Protein AF-X1IE08-F1 (afdb_monomer_lite)

Secondary structure (DSSP, 8-state):
-HHHHHHHH--SEEEEEEEEEEETTEEEEEEEEEE-

Organism: NCBI:txid412755

Structure (mmCIF, N/CA/C/O backbone):
data_AF-X1IE08-F1
#
_entry.id   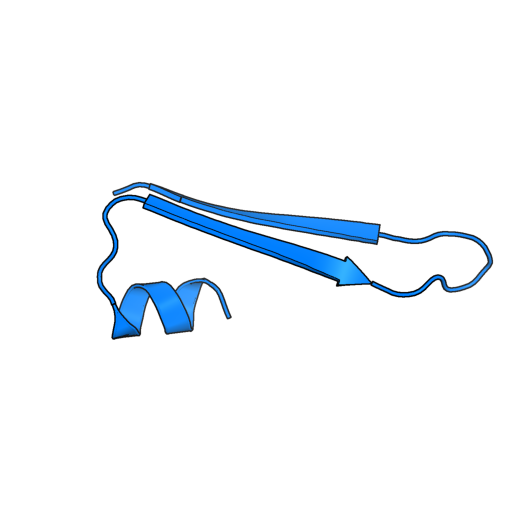AF-X1IE08-F1
#
loop_
_atom_site.group_PDB
_atom_site.id
_atom_site.type_symbol
_atom_site.label_atom_id
_atom_site.label_alt_id
_atom_site.label_comp_id
_atom_site.label_asym_id
_atom_site.label_entity_id
_atom_site.label_seq_id
_atom_site.pdbx_PDB_ins_code
_atom_site.Cartn_x
_atom_site.Cartn_y
_atom_site.Cartn_z
_atom_site.occupancy
_atom_site.B_iso_or_equiv
_atom_site.auth_seq_id
_atom_site.auth_comp_id
_atom_site.auth_asym_id
_atom_site.auth_atom_id
_atom_site.pdbx_PDB_model_num
ATOM 1 N N . ILE A 1 1 ? -5.502 -4.311 -1.124 1.00 96.31 1 ILE A N 1
ATOM 2 C CA . ILE A 1 1 ? -4.368 -4.289 -0.162 1.00 96.31 1 ILE A CA 1
ATOM 3 C C . ILE A 1 1 ? -4.713 -3.491 1.085 1.00 96.31 1 ILE A C 1
ATOM 5 O O . ILE A 1 1 ? -4.863 -4.121 2.118 1.00 96.31 1 ILE A O 1
ATOM 9 N N . LEU A 1 2 ? -4.809 -2.148 1.040 1.00 98.38 2 LEU A N 1
ATOM 10 C CA . LEU A 1 2 ? -5.112 -1.376 2.258 1.00 98.38 2 LEU A CA 1
ATOM 11 C C . LEU A 1 2 ? -6.422 -1.853 2.896 1.00 98.38 2 LEU A C 1
ATOM 13 O O . LEU A 1 2 ? -6.425 -2.148 4.083 1.00 98.38 2 LEU A O 1
ATOM 17 N N . ASP A 1 3 ? -7.480 -2.008 2.102 1.00 98.31 3 ASP A N 1
ATOM 18 C CA . ASP A 1 3 ? -8.784 -2.459 2.603 1.00 98.31 3 ASP A CA 1
ATOM 19 C C . ASP A 1 3 ? -8.720 -3.857 3.233 1.00 98.31 3 ASP A C 1
ATOM 21 O O . ASP A 1 3 ? -9.276 -4.073 4.306 1.00 98.31 3 ASP A O 1
ATOM 25 N N . ASP A 1 4 ? -7.963 -4.782 2.634 1.00 98.75 4 ASP A N 1
ATOM 26 C CA . ASP A 1 4 ? -7.763 -6.132 3.179 1.00 98.75 4 ASP A CA 1
ATOM 27 C C . ASP A 1 4 ? -7.035 -6.086 4.535 1.00 98.75 4 ASP A C 1
ATOM 29 O O . ASP A 1 4 ? -7.412 -6.779 5.479 1.00 98.75 4 ASP A O 1
ATOM 33 N N . LEU A 1 5 ? -6.013 -5.231 4.660 1.00 98.50 5 LEU A N 1
ATOM 34 C CA . LEU A 1 5 ? -5.281 -5.027 5.914 1.00 98.50 5 LEU A CA 1
ATOM 35 C C . LEU A 1 5 ? -6.148 -4.348 6.981 1.00 98.50 5 LEU A C 1
ATOM 37 O O . LEU A 1 5 ? -6.090 -4.730 8.149 1.00 98.50 5 LEU A O 1
ATOM 41 N N . VAL A 1 6 ? -6.960 -3.359 6.595 1.00 98.56 6 VAL A N 1
ATOM 42 C CA . VAL A 1 6 ? -7.907 -2.689 7.498 1.00 98.56 6 VAL A CA 1
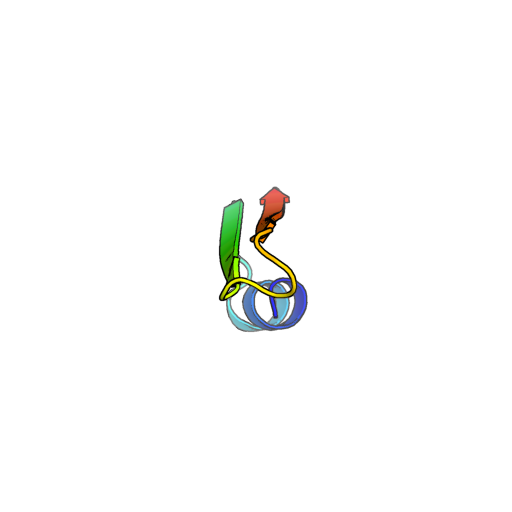ATOM 43 C C . VAL A 1 6 ? -8.945 -3.684 8.003 1.00 98.56 6 VAL A C 1
ATOM 45 O O . VAL A 1 6 ? -9.198 -3.735 9.204 1.00 98.56 6 VAL A O 1
ATOM 48 N N . SER A 1 7 ? -9.487 -4.521 7.118 1.00 98.50 7 SER A N 1
ATOM 49 C CA . SER A 1 7 ? -10.446 -5.563 7.479 1.00 98.50 7 SER A CA 1
ATOM 50 C C . SER A 1 7 ? -9.848 -6.601 8.432 1.00 98.50 7 SER A C 1
ATOM 52 O O . SER A 1 7 ? -10.513 -6.997 9.386 1.00 98.50 7 SER A O 1
ATOM 54 N N . ALA A 1 8 ? -8.596 -7.012 8.216 1.00 98.62 8 ALA A N 1
ATOM 55 C CA . ALA A 1 8 ? -7.947 -8.035 9.032 1.00 98.62 8 ALA A CA 1
ATOM 56 C C . ALA A 1 8 ? -7.468 -7.535 10.406 1.00 98.62 8 ALA A C 1
ATOM 58 O O . ALA A 1 8 ? -7.383 -8.323 11.345 1.00 98.62 8 ALA A O 1
ATOM 59 N N . LEU A 1 9 ? -7.108 -6.252 10.525 1.00 98.25 9 LEU A N 1
ATOM 60 C CA . LEU A 1 9 ? -6.412 -5.719 11.705 1.00 98.25 9 LEU A CA 1
ATOM 61 C C . LEU A 1 9 ? -7.207 -4.661 12.480 1.00 98.25 9 LEU A C 1
ATOM 63 O O . LEU A 1 9 ? -6.808 -4.319 13.590 1.00 98.25 9 LEU A O 1
ATOM 67 N N . ALA A 1 10 ? -8.285 -4.119 11.905 1.00 98.06 10 ALA A N 1
ATOM 68 C CA . ALA A 1 10 ? -9.073 -3.016 12.464 1.00 98.06 10 ALA A CA 1
ATOM 69 C C . ALA A 1 10 ? -8.215 -1.856 13.043 1.00 98.06 10 ALA A C 1
ATOM 71 O O . ALA A 1 10 ? -8.386 -1.462 14.202 1.00 98.06 10 ALA A O 1
ATOM 72 N N . PRO A 1 11 ? -7.247 -1.308 12.280 1.00 98.44 11 PRO A N 1
ATOM 73 C CA . PRO A 1 11 ? -6.322 -0.302 12.788 1.00 98.44 11 PRO A CA 1
ATOM 74 C C . PRO A 1 11 ? -7.011 1.058 12.971 1.00 98.44 11 PRO A C 1
ATOM 76 O O . PRO A 1 11 ? -7.828 1.465 12.157 1.00 98.44 11 PRO A O 1
ATOM 79 N N . ARG A 1 12 ? -6.589 1.839 13.974 1.00 98.44 12 ARG A N 1
ATOM 80 C CA . ARG A 1 12 ? -7.014 3.251 14.115 1.00 98.44 12 ARG A CA 1
ATOM 81 C C . ARG A 1 12 ? -6.476 4.154 13.003 1.00 98.44 12 ARG A C 1
ATOM 83 O O . ARG A 1 12 ? -7.113 5.127 12.613 1.00 98.44 12 ARG A O 1
ATOM 90 N N . ARG A 1 13 ? -5.265 3.861 12.529 1.00 98.50 13 ARG A N 1
ATOM 91 C CA . ARG A 1 13 ? -4.627 4.543 11.404 1.00 98.50 13 ARG A CA 1
ATOM 92 C C . ARG A 1 13 ? -3.706 3.575 10.681 1.00 98.50 13 ARG A C 1
ATOM 94 O O . ARG A 1 13 ? -3.002 2.802 11.327 1.00 98.50 13 ARG A O 1
ATOM 101 N N . MET A 1 14 ? -3.674 3.651 9.357 1.00 98.56 14 MET A N 1
ATOM 102 C CA . MET A 1 14 ? -2.755 2.868 8.538 1.00 98.56 14 MET A CA 1
ATOM 103 C C . MET A 1 14 ? -2.378 3.624 7.265 1.00 98.56 14 MET A C 1
ATOM 105 O O . MET A 1 14 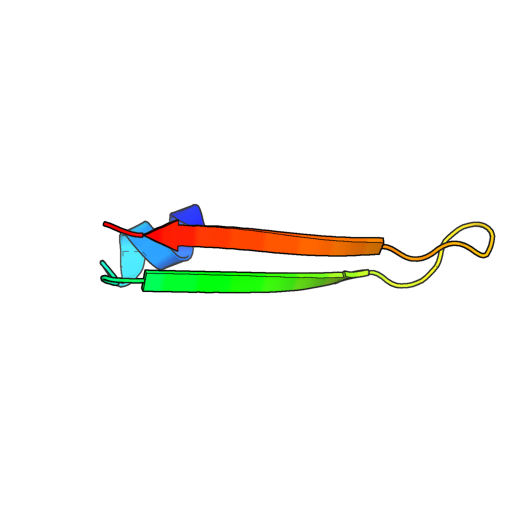? -3.193 4.342 6.690 1.00 98.56 14 MET A O 1
ATOM 109 N N . THR A 1 15 ? -1.141 3.440 6.809 1.00 98.62 15 THR A N 1
ATOM 110 C CA . THR A 1 15 ? -0.663 3.955 5.523 1.00 98.62 15 THR A CA 1
ATOM 111 C C . THR A 1 15 ? 0.034 2.836 4.765 1.00 98.62 15 THR A C 1
ATOM 113 O O . THR A 1 15 ? 0.917 2.177 5.309 1.00 98.62 15 THR A O 1
ATOM 116 N N . VAL A 1 16 ? -0.328 2.652 3.497 1.00 98.56 16 VAL A N 1
ATOM 117 C CA . VAL A 1 16 ? 0.353 1.740 2.572 1.00 98.56 16 VAL A CA 1
ATOM 118 C C . VAL A 1 16 ? 1.040 2.572 1.496 1.00 98.56 16 VAL A C 1
ATOM 120 O O . VAL A 1 16 ? 0.405 3.408 0.852 1.00 98.56 16 VAL A O 1
ATOM 123 N N . VAL A 1 17 ? 2.344 2.349 1.307 1.00 98.62 17 VAL A N 1
ATOM 124 C CA . VAL A 1 17 ? 3.148 3.028 0.282 1.00 98.62 17 VAL A CA 1
ATOM 125 C C . VAL A 1 17 ? 3.677 2.003 -0.712 1.00 98.62 17 VAL A C 1
ATOM 127 O O . VAL A 1 17 ? 4.540 1.193 -0.381 1.00 98.62 17 VAL A O 1
ATOM 130 N N . GLY A 1 18 ? 3.173 2.062 -1.942 1.00 98.31 18 GLY A N 1
ATOM 131 C CA . GLY A 1 18 ? 3.658 1.268 -3.066 1.00 98.31 18 GLY A CA 1
ATOM 132 C C . GLY A 1 18 ? 4.665 2.060 -3.891 1.00 98.31 18 GLY A C 1
ATOM 133 O O . GLY A 1 18 ? 4.333 3.121 -4.417 1.00 98.31 18 GLY A O 1
ATOM 134 N N . LYS A 1 19 ? 5.890 1.547 -4.023 1.00 98.12 19 LYS A N 1
AT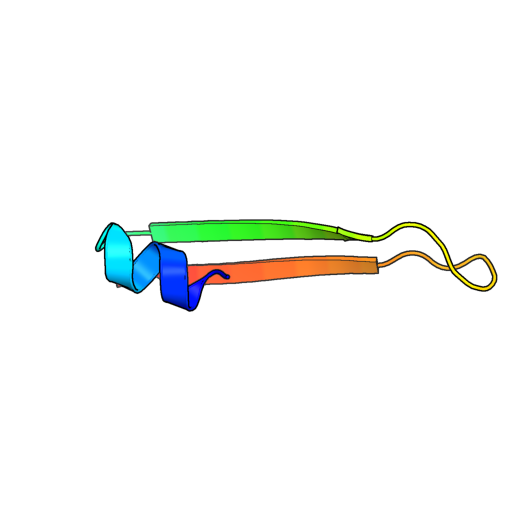OM 135 C CA . LYS A 1 19 ? 6.908 2.089 -4.933 1.00 98.12 19 LYS A CA 1
ATOM 136 C C . LYS A 1 19 ? 7.001 1.177 -6.148 1.00 98.12 19 LYS A C 1
ATOM 138 O O . LYS A 1 19 ? 7.390 0.020 -6.010 1.00 98.12 19 LYS A O 1
ATOM 143 N N . PHE A 1 20 ? 6.639 1.692 -7.316 1.00 97.00 20 PHE A N 1
ATOM 144 C CA . PHE A 1 20 ? 6.621 0.916 -8.552 1.00 97.00 20 PHE A CA 1
ATOM 145 C C . PHE A 1 20 ? 7.884 1.180 -9.364 1.00 97.00 20 PHE A C 1
ATOM 147 O O . PHE A 1 20 ? 8.372 2.312 -9.429 1.00 97.00 20 PHE A O 1
ATOM 154 N N . THR A 1 21 ? 8.423 0.125 -9.972 1.00 96.38 21 THR A N 1
ATOM 155 C CA . THR A 1 21 ? 9.595 0.235 -10.839 1.00 96.38 21 THR A CA 1
ATOM 156 C C . THR A 1 21 ? 9.281 1.088 -12.075 1.00 96.38 21 THR A C 1
ATOM 158 O O . THR A 1 21 ? 8.128 1.139 -12.513 1.00 96.38 21 THR A O 1
ATOM 161 N N . PRO A 1 22 ? 10.278 1.792 -12.641 1.00 96.75 22 PRO A N 1
ATOM 162 C CA . PRO A 1 22 ? 10.036 2.696 -13.756 1.00 96.75 22 PRO A CA 1
ATOM 163 C C . PRO A 1 22 ? 9.526 1.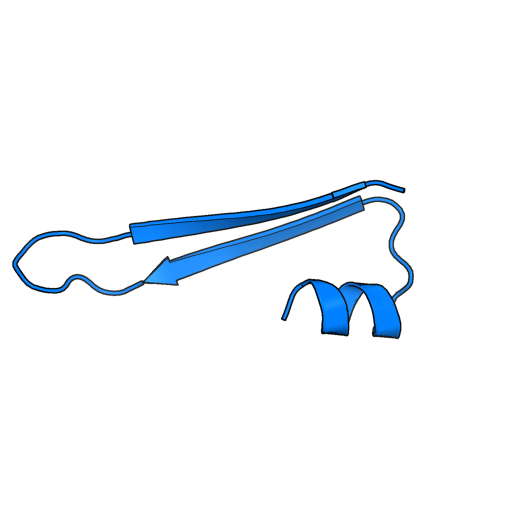995 -15.026 1.00 96.75 22 PRO A C 1
ATOM 165 O O . PRO A 1 22 ? 9.996 0.913 -15.379 1.00 96.75 22 PRO A O 1
ATOM 168 N N . ARG A 1 23 ? 8.647 2.667 -15.778 1.00 94.94 23 ARG A N 1
ATOM 169 C CA . ARG A 1 23 ? 8.254 2.306 -17.151 1.00 94.94 23 ARG A CA 1
ATOM 170 C C . ARG A 1 23 ? 8.289 3.557 -18.026 1.00 94.94 23 ARG A C 1
ATOM 172 O O . ARG A 1 23 ? 7.647 4.551 -17.711 1.00 94.94 23 ARG A O 1
ATOM 179 N N . GLY A 1 24 ? 9.056 3.517 -19.118 1.00 95.19 24 GLY A N 1
ATOM 180 C CA . GLY A 1 24 ? 9.229 4.682 -19.999 1.00 95.19 24 GLY A CA 1
ATOM 181 C C . GLY A 1 24 ? 9.953 5.857 -19.327 1.00 95.19 24 GLY A C 1
ATOM 182 O O . GLY A 1 24 ? 9.626 7.006 -19.592 1.00 95.19 24 GLY A O 1
ATOM 183 N N . GLY A 1 25 ? 10.890 5.574 -18.414 1.00 95.50 25 GLY A N 1
ATOM 184 C CA . GLY A 1 25 ? 11.677 6.597 -17.708 1.00 95.50 25 GLY A CA 1
ATOM 185 C C . GLY A 1 25 ? 10.964 7.280 -16.535 1.00 95.50 25 GLY A C 1
ATOM 186 O O . GLY A 1 25 ? 11.598 8.029 -15.798 1.00 95.50 25 GLY A O 1
ATOM 187 N N . MET A 1 26 ? 9.682 6.992 -16.307 1.00 95.06 26 MET A N 1
ATOM 188 C CA . MET A 1 26 ? 8.914 7.509 -15.172 1.00 95.06 26 MET A CA 1
ATOM 189 C C . MET A 1 26 ? 8.647 6.406 -14.155 1.00 95.06 26 MET A C 1
ATOM 191 O O . MET A 1 26 ? 8.436 5.254 -14.528 1.00 95.06 26 MET A O 1
ATOM 195 N N . HIS A 1 27 ? 8.632 6.762 -12.872 1.00 96.44 27 HIS A N 1
ATOM 196 C CA . HIS A 1 27 ? 8.215 5.878 -11.786 1.00 96.44 27 HIS A CA 1
ATOM 197 C C . HIS A 1 27 ? 7.062 6.505 -11.010 1.00 96.44 27 HIS A C 1
ATOM 199 O O . HIS A 1 27 ? 6.803 7.705 -11.113 1.00 96.44 27 HIS A O 1
ATOM 205 N N . SER A 1 28 ? 6.373 5.688 -10.220 1.00 97.31 28 SER A N 1
ATOM 206 C CA . SER A 1 28 ? 5.243 6.141 -9.415 1.00 97.31 28 SER A CA 1
ATOM 207 C C . SER A 1 28 ? 5.379 5.664 -7.981 1.00 97.31 28 SER A C 1
ATOM 209 O O . SER A 1 28 ? 5.780 4.529 -7.709 1.00 97.31 28 SER A O 1
ATOM 211 N N . VAL A 1 29 ? 5.010 6.549 -7.062 1.00 98.00 29 VAL A N 1
ATOM 212 C CA . VAL A 1 29 ? 4.827 6.234 -5.650 1.00 98.00 29 VAL A CA 1
ATOM 213 C C . VAL A 1 29 ? 3.357 6.458 -5.334 1.00 98.00 29 VAL A C 1
ATOM 215 O O . VAL A 1 29 ? 2.858 7.570 -5.475 1.00 98.00 29 VAL A O 1
ATOM 218 N N . VAL A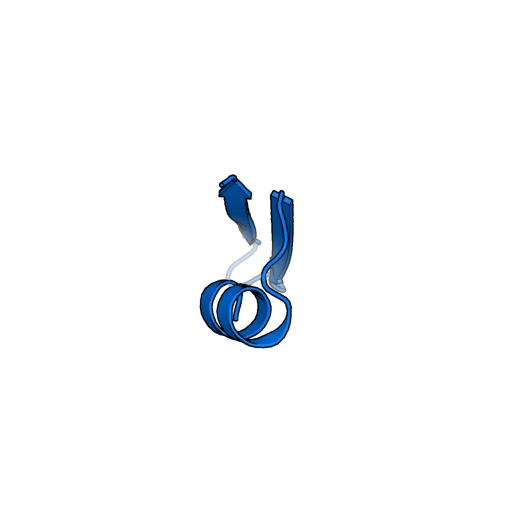 1 30 ? 2.662 5.397 -4.933 1.00 98.12 30 VAL A N 1
ATOM 219 C CA . VAL A 1 30 ? 1.239 5.440 -4.582 1.00 98.12 30 VAL A CA 1
ATOM 220 C C . VAL A 1 30 ? 1.113 5.344 -3.069 1.00 98.12 30 VAL A C 1
ATOM 222 O O . VAL A 1 30 ? 1.650 4.419 -2.459 1.00 98.12 30 VAL A O 1
ATOM 225 N N . ARG A 1 31 ? 0.405 6.300 -2.465 1.00 98.62 31 ARG A N 1
ATOM 226 C CA . ARG A 1 31 ? 0.098 6.332 -1.032 1.00 98.62 31 ARG A CA 1
ATOM 227 C C . ARG A 1 31 ? -1.402 6.136 -0.841 1.00 98.62 31 ARG A C 1
ATOM 229 O O . ARG A 1 31 ? -2.187 6.868 -1.432 1.00 98.62 31 ARG A O 1
ATOM 236 N N . ALA A 1 32 ? -1.772 5.180 0.001 1.00 98.56 32 ALA A N 1
ATOM 237 C CA . ALA A 1 32 ? -3.142 4.974 0.456 1.00 98.56 32 ALA A CA 1
ATOM 238 C C . ALA A 1 32 ? -3.191 5.085 1.983 1.00 98.56 32 ALA A C 1
ATOM 240 O O . ALA A 1 32 ? -2.276 4.616 2.667 1.00 98.56 32 ALA A O 1
ATOM 241 N N . GLU A 1 33 ? -4.237 5.709 2.520 1.00 98.62 33 GLU A N 1
ATOM 242 C CA . GLU A 1 33 ? -4.369 5.995 3.950 1.00 98.62 33 GLU A CA 1
ATOM 243 C C . GLU A 1 33 ? -5.752 5.621 4.478 1.00 98.62 33 GLU A C 1
ATOM 245 O O . GLU A 1 33 ? -6.760 5.847 3.817 1.00 98.62 33 GLU A O 1
ATOM 250 N N . HIS A 1 34 ? -5.779 5.083 5.695 1.00 98.50 34 HIS A N 1
ATOM 251 C CA . HIS A 1 34 ? -6.981 4.852 6.485 1.00 98.50 34 HIS A CA 1
ATOM 252 C C . HIS A 1 34 ? -6.845 5.582 7.824 1.00 98.50 34 HIS A C 1
ATOM 254 O O . HIS A 1 34 ? -5.804 5.482 8.480 1.00 98.50 34 HIS A O 1
ATOM 260 N N . THR A 1 35 ? -7.899 6.293 8.221 1.00 97.75 35 THR A N 1
ATOM 261 C CA . THR A 1 35 ? -8.063 6.915 9.542 1.00 97.75 35 THR A CA 1
ATOM 262 C C . THR A 1 35 ? -9.512 6.691 9.970 1.00 97.75 35 THR A C 1
ATOM 264 O O . THR A 1 35 ? -10.406 6.996 9.180 1.00 97.75 35 THR A O 1
ATOM 267 N N . ALA A 1 36 ? -9.718 6.133 11.165 1.00 87.12 36 ALA A N 1
ATOM 268 C CA . ALA A 1 36 ? -11.035 5.839 11.736 1.00 87.12 36 ALA A CA 1
ATOM 269 C C . ALA A 1 36 ? -11.517 6.931 12.698 1.00 87.12 36 ALA A C 1
ATOM 271 O O . ALA A 1 36 ? -10.659 7.509 13.410 1.00 87.12 36 ALA A O 1
#

pLDDT: mean 97.45, std 2.08, range [87.12, 98.75]

Radius of gyration: 12.66 Å; chains: 1; bounding box: 23×16×34 Å

Sequence (36 aa):
ILDDLVSALAPRRMTVVGKFTPRGGMHSVVRAEHTA

Foldseek 3Di:
DVVVCCVVPVDQKDKDWDWADDDPNDTDIDIDMDHD

InterPro domains:
  IPR029500 NADPH-dependent 7-cyano-7-deazaguanine reductase QueF [PF14489] (1-35)
  IPR043133 GTP cyclohydrolase I, C-terminal/NADPH-dependent 7-cyano-7-deazaguanine reductase [G3DSA:3.30.1130.10] (1-36)